Protein AF-A0A6B0SF46-F1 (afdb_monomer)

Mean predicted aligned error: 14.86 Å

Foldseek 3Di:
DDDDDDPPPDPPPPDPDDDDDDDDPVDPPPDDDPDQDVVNPDPDPCDPVNLLVVLQVLLVVLLCCLVPDDDLVVLVCSLVVQLVSLCVVQNPLSVVSVVCVVCVVVVNSNVSSPSSSNVSVVVVVVVVVD

Solvent-accessible surface area (backbone atoms only — not comparable to full-atom values): 8221 Å² total; per-residue (Å²): 135,81,90,85,84,83,85,79,81,78,80,84,73,87,76,82,77,74,76,85,83,76,77,62,91,88,55,60,97,81,67,72,84,85,65,79,54,96,83,62,72,70,95,64,87,84,41,74,67,55,53,53,50,50,40,46,50,46,34,52,52,46,25,50,46,44,76,74,49,97,43,73,68,58,53,51,51,51,40,54,52,51,35,51,51,29,35,74,74,50,45,77,68,17,58,68,48,53,55,45,47,51,28,47,75,70,71,42,41,71,66,44,49,60,48,58,60,46,51,52,50,52,54,52,55,52,61,77,74,108

Secondary structure (DSSP, 8-state):
---------------------PPPTTS-TT----PPPTT---SS---HHHHHHHHHHHHHHHHHHHHH---HHHHHHHHHHHHHHHHHHHGGGGGGGHHHHHHHHTT-GGGGGS-HHHHHHHHHHHHHH-

Organism: NCBI:txid2692200

Sequence (130 aa):
MADDGADDEADDSFSLSLPPIRLPPLFPADFRILWPSPGEKLRGRVTRRGVAAALVAFDLVDAVLAVSADSTVLAAVRVVGGALLAATTFGTAGVGYVWEAAAVIAGVGELTVVPTLTLLLLAGLVRDVL

pLDDT: mean 77.36, std 14.38, range [38.47, 94.75]

Structure (mmCIF, N/CA/C/O backbone):
data_AF-A0A6B0SF46-F1
#
_entry.id   AF-A0A6B0SF46-F1
#
loop_
_atom_site.group_PDB
_atom_site.id
_atom_site.type_symbol
_atom_site.label_atom_id
_atom_site.label_alt_id
_atom_site.label_comp_id
_atom_site.label_asym_id
_atom_site.label_entity_id
_atom_site.label_seq_id
_atom_site.pdbx_PDB_ins_code
_atom_site.Cartn_x
_atom_site.Cartn_y
_atom_site.Cartn_z
_atom_site.occupancy
_atom_site.B_iso_or_equiv
_atom_site.auth_seq_id
_atom_site.auth_comp_id
_atom_site.auth_asym_id
_atom_site.auth_atom_id
_atom_site.pdbx_PDB_model_num
ATOM 1 N N . MET A 1 1 ? -16.303 15.126 70.483 1.00 38.47 1 MET A N 1
ATOM 2 C CA . MET A 1 1 ? -15.325 14.040 70.683 1.00 38.47 1 MET A CA 1
ATOM 3 C C . MET A 1 1 ? -15.503 13.111 69.497 1.00 38.47 1 MET A C 1
ATOM 5 O O . MET A 1 1 ? -16.605 12.601 69.361 1.00 38.47 1 MET A O 1
ATOM 9 N N . ALA A 1 2 ? -14.451 13.016 68.675 1.00 43.88 2 ALA A N 1
ATOM 10 C CA . ALA A 1 2 ? -14.277 12.282 67.409 1.00 43.88 2 ALA A CA 1
ATOM 11 C C . ALA A 1 2 ? -15.108 12.779 66.187 1.00 43.88 2 ALA A C 1
ATOM 13 O O . ALA A 1 2 ? -16.318 12.911 66.337 1.00 43.88 2 ALA A O 1
ATOM 14 N N . ASP A 1 3 ? -14.552 13.246 65.048 1.00 47.94 3 ASP A N 1
ATOM 15 C CA . ASP A 1 3 ? -13.469 12.705 64.164 1.00 47.94 3 ASP A CA 1
ATOM 16 C C . ASP A 1 3 ? -14.012 11.541 63.311 1.00 47.94 3 ASP A C 1
ATOM 18 O O . ASP A 1 3 ? -14.688 10.681 63.868 1.00 47.94 3 ASP A O 1
ATOM 22 N N . ASP A 1 4 ? -13.826 11.378 62.003 1.00 50.19 4 ASP A N 1
ATOM 23 C CA . ASP A 1 4 ? -13.290 12.133 60.859 1.00 50.19 4 ASP A CA 1
ATOM 24 C C . ASP A 1 4 ? -13.744 11.324 59.616 1.00 50.19 4 ASP A C 1
ATOM 26 O O . ASP A 1 4 ? -14.124 10.155 59.753 1.00 50.19 4 ASP A O 1
ATOM 30 N N . GLY A 1 5 ? -13.675 11.881 58.406 1.00 43.66 5 GLY A N 1
ATOM 31 C CA . GLY A 1 5 ? -13.805 11.064 57.190 1.00 43.66 5 GLY A CA 1
ATOM 32 C C . GLY A 1 5 ? -14.265 11.826 55.958 1.00 43.66 5 GLY A C 1
ATOM 33 O O . GLY A 1 5 ? -15.342 11.556 55.435 1.00 43.66 5 GLY A O 1
ATOM 34 N N . ALA A 1 6 ? -13.472 12.809 55.537 1.00 47.97 6 ALA A N 1
ATOM 35 C CA . ALA A 1 6 ? -13.592 13.439 54.232 1.00 47.97 6 ALA A CA 1
ATOM 36 C C . ALA A 1 6 ? -13.042 12.490 53.153 1.00 47.97 6 ALA A C 1
ATOM 38 O O . ALA A 1 6 ? -11.862 12.140 53.181 1.00 47.97 6 ALA A O 1
ATOM 39 N N . ASP A 1 7 ? -13.894 12.094 52.210 1.00 48.38 7 ASP A N 1
ATOM 40 C CA . ASP A 1 7 ? -13.490 11.420 50.976 1.00 48.38 7 ASP A CA 1
ATOM 41 C C . ASP A 1 7 ? -13.007 12.484 49.973 1.00 48.38 7 ASP A C 1
ATOM 43 O O . ASP A 1 7 ? -13.771 12.985 49.148 1.00 48.38 7 ASP A O 1
ATOM 47 N N . ASP A 1 8 ? -11.734 12.866 50.085 1.00 46.16 8 ASP A N 1
ATOM 48 C CA . ASP A 1 8 ? -11.012 13.626 49.059 1.00 46.16 8 ASP A CA 1
ATOM 49 C C . ASP A 1 8 ? -10.543 12.653 47.958 1.00 46.16 8 ASP A C 1
ATOM 51 O O . ASP A 1 8 ? -9.412 12.157 47.965 1.00 46.16 8 ASP A O 1
ATOM 55 N N . GLU A 1 9 ? -11.415 12.360 46.989 1.00 53.53 9 GLU A N 1
ATOM 56 C CA . GLU A 1 9 ? -10.998 11.784 45.706 1.00 53.53 9 GLU A CA 1
ATOM 57 C C . GLU A 1 9 ? -10.330 12.887 44.872 1.00 53.53 9 GLU A C 1
ATOM 59 O O . GLU A 1 9 ? -10.972 13.717 44.228 1.00 53.53 9 GLU A O 1
ATOM 64 N N . ALA A 1 10 ? -9.000 12.925 44.940 1.00 48.84 10 ALA A N 1
ATOM 65 C CA . ALA A 1 10 ? -8.166 13.806 44.140 1.00 48.84 10 ALA A CA 1
ATOM 66 C C . ALA A 1 10 ? -8.253 13.427 42.648 1.00 48.84 10 ALA A C 1
ATOM 68 O O . ALA A 1 10 ? -7.573 12.514 42.177 1.00 48.84 10 ALA A O 1
ATOM 69 N N . ASP A 1 11 ? -9.076 14.164 41.902 1.00 51.59 11 ASP A N 1
ATOM 70 C CA . ASP A 1 11 ? -9.034 14.233 40.441 1.00 51.59 11 ASP A CA 1
ATOM 71 C C . ASP A 1 11 ? -7.696 14.852 39.996 1.00 51.59 11 ASP A C 1
ATOM 73 O O . ASP A 1 11 ? -7.542 16.071 39.860 1.00 51.59 11 ASP A O 1
ATOM 77 N N . ASP A 1 12 ? -6.709 13.990 39.751 1.00 47.94 12 ASP A N 1
ATOM 78 C CA . ASP A 1 12 ? -5.394 14.329 39.198 1.00 47.94 12 ASP A CA 1
ATOM 79 C C . ASP A 1 12 ? -5.521 14.705 37.703 1.00 47.94 12 ASP A C 1
ATOM 81 O O . ASP A 1 12 ? -5.129 13.991 36.775 1.00 47.94 12 ASP A O 1
ATOM 85 N N . SER A 1 13 ? -6.139 15.858 37.443 1.00 57.75 13 SER A N 1
ATOM 86 C CA . SER A 1 13 ? -6.222 16.454 36.111 1.00 57.75 13 SER A CA 1
ATOM 87 C C . SER A 1 13 ? -4.909 17.175 35.785 1.00 57.75 13 SER A C 1
ATOM 89 O O . SER A 1 13 ? -4.686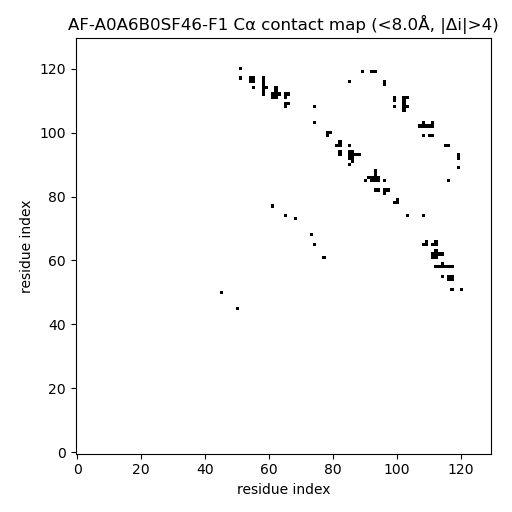 18.340 36.113 1.00 57.75 13 SER A O 1
ATOM 91 N N . PHE A 1 14 ? -3.998 16.473 35.109 1.00 50.88 14 PHE A N 1
ATOM 92 C CA . PHE A 1 14 ? -2.758 17.056 34.592 1.00 50.88 14 PHE A CA 1
ATOM 93 C C . PHE A 1 14 ? -3.054 18.075 33.475 1.00 50.88 14 PHE A C 1
ATOM 95 O O . PHE A 1 14 ? -3.059 17.765 32.284 1.00 50.88 14 PHE A O 1
ATOM 102 N N . SER A 1 15 ? -3.296 19.325 33.865 1.00 63.91 15 SER A N 1
ATOM 103 C CA . SER A 1 15 ? -3.424 20.473 32.966 1.00 63.91 15 SER A CA 1
ATOM 104 C C . SER A 1 15 ? -2.036 20.936 32.497 1.00 63.91 15 SER A C 1
ATOM 106 O O . SER A 1 15 ? -1.381 21.758 33.143 1.00 63.91 15 SER A O 1
ATOM 108 N N . LEU A 1 16 ? -1.586 20.450 31.338 1.00 59.19 16 LEU A N 1
ATOM 109 C CA . LEU A 1 16 ? -0.442 21.026 30.622 1.00 59.19 16 LEU A CA 1
ATOM 110 C C . LEU A 1 16 ? -0.858 22.356 29.975 1.00 59.19 16 LEU A C 1
ATOM 112 O O . LEU A 1 16 ? -1.332 22.396 28.841 1.00 59.19 16 LEU A O 1
ATOM 116 N N . SER A 1 17 ? -0.685 23.458 30.704 1.00 53.97 17 SER A N 1
ATOM 117 C CA . SER A 1 17 ? -0.844 24.800 30.141 1.00 53.97 17 SER A CA 1
ATOM 118 C C . SER A 1 17 ? 0.376 25.127 29.281 1.00 53.97 17 SER A C 1
ATOM 120 O O . SER A 1 17 ? 1.480 25.324 29.791 1.00 53.97 17 SER A O 1
ATOM 122 N N . LEU A 1 18 ? 0.200 25.136 27.959 1.00 65.75 18 LEU A N 1
ATOM 123 C CA . LEU A 1 18 ? 1.244 25.593 27.048 1.00 65.75 18 LEU A CA 1
ATOM 124 C C . LEU A 1 18 ? 1.421 27.112 27.199 1.00 65.75 18 LEU A C 1
ATOM 126 O O . LEU A 1 18 ? 0.425 27.840 27.255 1.00 65.75 18 LEU A O 1
ATOM 130 N N . PRO A 1 19 ? 2.667 27.617 27.233 1.00 58.5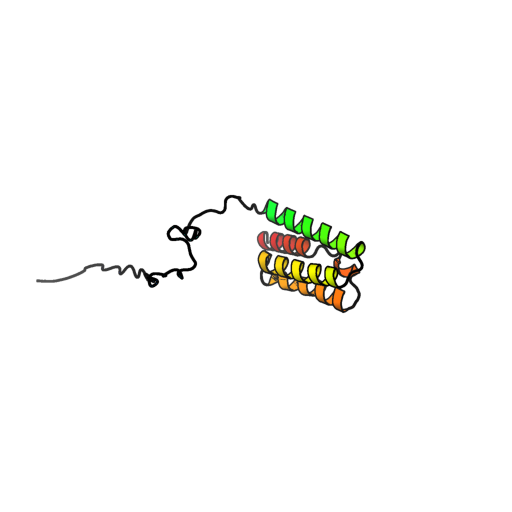9 19 PRO A N 1
ATOM 131 C CA . PRO A 1 19 ? 2.909 29.050 27.238 1.00 58.59 19 PRO A CA 1
ATOM 132 C C . PRO A 1 19 ? 2.271 29.691 25.995 1.00 58.59 19 PRO A C 1
ATOM 134 O O . PRO A 1 19 ? 2.232 29.068 24.930 1.00 58.59 19 PRO A O 1
ATOM 137 N N . PRO A 1 20 ? 1.773 30.933 26.104 1.00 64.00 20 PRO A N 1
ATOM 138 C CA . PRO A 1 20 ? 1.081 31.597 25.009 1.00 64.00 20 PRO A CA 1
ATOM 139 C C . PRO A 1 20 ? 1.984 31.675 23.771 1.00 64.00 20 PRO A C 1
ATOM 141 O O . PRO A 1 20 ? 3.026 32.335 23.782 1.00 64.00 20 PRO A O 1
ATOM 144 N N . ILE A 1 21 ? 1.576 30.992 22.699 1.00 68.06 21 ILE A N 1
ATOM 145 C CA . ILE A 1 21 ? 2.290 30.973 21.421 1.00 68.06 21 ILE A CA 1
ATOM 146 C C . ILE A 1 21 ? 2.157 32.362 20.796 1.00 68.06 21 ILE A C 1
ATOM 148 O O . ILE A 1 21 ? 1.080 32.761 20.356 1.00 68.06 21 ILE A O 1
ATOM 152 N N . ARG A 1 22 ? 3.257 33.120 20.758 1.00 67.69 22 ARG A N 1
ATOM 153 C CA . ARG A 1 22 ? 3.324 34.373 20.001 1.00 67.69 22 ARG A CA 1
ATOM 154 C C . ARG A 1 22 ? 3.706 34.053 18.565 1.00 67.69 22 ARG A C 1
ATOM 156 O O . ARG A 1 22 ? 4.775 33.498 18.317 1.00 67.69 22 ARG A O 1
ATOM 163 N N . LEU A 1 23 ? 2.832 34.402 17.628 1.00 72.44 23 LEU A N 1
ATOM 164 C CA . LEU A 1 23 ? 3.127 34.270 16.208 1.00 72.44 23 LEU A CA 1
ATOM 165 C C . LEU A 1 23 ? 4.214 35.281 15.800 1.00 72.44 23 LEU A C 1
ATOM 167 O O . LEU A 1 23 ? 4.182 36.427 16.256 1.00 72.44 23 LEU A O 1
ATOM 171 N N . PRO A 1 24 ? 5.175 34.885 14.946 1.00 76.94 24 PRO A N 1
ATOM 172 C CA . PRO A 1 24 ? 6.122 35.809 14.336 1.00 76.94 24 PRO A CA 1
ATOM 173 C C . PRO A 1 24 ? 5.408 36.950 13.586 1.00 76.94 24 PRO A C 1
ATOM 175 O O . PRO A 1 24 ? 4.318 36.741 13.054 1.00 76.94 24 PRO A O 1
ATOM 178 N N . PRO A 1 25 ? 6.033 38.131 13.437 1.00 74.75 25 PRO A N 1
ATOM 179 C CA . PRO A 1 25 ? 5.424 39.302 12.788 1.00 74.75 25 PRO A CA 1
ATOM 180 C C . PRO A 1 25 ? 5.115 39.126 11.288 1.00 74.75 25 PRO A C 1
ATOM 182 O O . PRO A 1 25 ? 4.565 40.028 10.667 1.00 74.75 25 PRO A O 1
ATOM 185 N N . LEU A 1 26 ? 5.462 37.978 10.698 1.00 79.31 26 LEU A N 1
ATOM 186 C CA . LEU A 1 26 ? 5.117 37.624 9.320 1.00 79.31 26 LEU A CA 1
ATOM 187 C C . LEU A 1 26 ? 3.640 37.212 9.161 1.00 79.31 26 LEU A C 1
ATOM 189 O O . LEU A 1 26 ? 3.139 37.144 8.040 1.00 79.31 26 LEU A O 1
ATOM 193 N N . PHE A 1 27 ? 2.953 36.895 10.261 1.00 74.69 27 PHE A N 1
ATOM 194 C CA . PHE A 1 27 ? 1.558 36.470 10.229 1.00 74.69 27 PHE A CA 1
ATOM 195 C C . PHE A 1 27 ? 0.620 37.685 10.302 1.00 74.69 27 PHE A C 1
ATOM 197 O O . PHE A 1 27 ? 0.839 38.568 11.134 1.00 74.69 27 PHE A O 1
ATOM 204 N N . PRO A 1 28 ? -0.431 37.747 9.460 1.00 78.56 28 PRO A N 1
ATOM 205 C CA . PRO A 1 28 ? -1.468 38.768 9.571 1.00 78.56 28 PRO A CA 1
ATOM 206 C C . PRO A 1 28 ? -2.043 38.828 10.988 1.00 78.56 28 PRO A C 1
ATOM 208 O O . PRO A 1 28 ? -2.158 37.796 11.649 1.00 78.56 28 PRO A O 1
ATOM 211 N N . ALA A 1 29 ? -2.470 40.015 11.428 1.00 72.94 29 ALA A N 1
ATOM 212 C CA . ALA A 1 29 ? -3.084 40.200 12.748 1.00 72.94 29 ALA A CA 1
ATOM 213 C C . ALA A 1 29 ? -4.300 3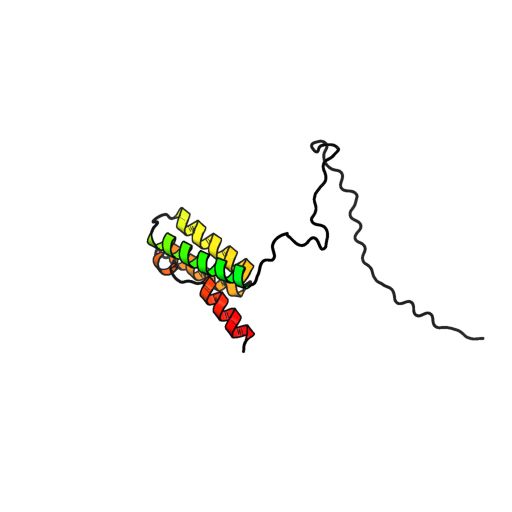9.276 12.981 1.00 72.94 29 ALA A C 1
ATOM 215 O O . ALA A 1 29 ? -4.572 38.890 14.115 1.00 72.94 29 ALA A O 1
ATOM 216 N N . ASP A 1 30 ? -4.969 38.861 11.900 1.00 72.44 30 ASP A N 1
ATOM 217 C CA . ASP A 1 30 ? -6.147 37.988 11.917 1.00 72.44 30 ASP A CA 1
ATOM 218 C C . ASP A 1 30 ? -5.828 36.507 11.653 1.00 72.44 30 ASP A C 1
ATOM 220 O O . ASP A 1 30 ? -6.733 35.707 11.395 1.00 72.44 30 ASP A O 1
ATOM 224 N N . PHE A 1 31 ? -4.552 36.109 11.672 1.00 71.56 31 PHE A N 1
ATOM 225 C CA . PHE A 1 31 ? -4.176 34.723 11.421 1.00 71.56 31 PHE A CA 1
ATOM 226 C C . PHE A 1 31 ? -4.701 33.808 12.534 1.00 71.56 31 PHE A C 1
ATOM 228 O O . PHE A 1 31 ? -4.196 33.791 13.657 1.00 71.56 31 PHE A O 1
ATOM 235 N N . ARG A 1 32 ? -5.719 33.010 12.204 1.00 63.50 32 ARG A N 1
ATOM 236 C CA . ARG A 1 32 ? -6.235 31.951 13.070 1.00 63.50 32 ARG A CA 1
ATOM 237 C C . ARG A 1 32 ? -5.598 30.631 12.669 1.00 63.50 32 ARG A C 1
ATOM 239 O O . ARG A 1 32 ? -5.819 30.147 11.561 1.00 63.50 32 ARG A O 1
ATOM 246 N N . ILE A 1 33 ? -4.852 30.023 13.589 1.00 68.56 33 ILE A N 1
ATOM 247 C CA . ILE A 1 33 ? -4.492 28.611 13.470 1.00 68.56 33 ILE A CA 1
ATOM 248 C C . ILE A 1 33 ? -5.803 27.827 13.579 1.00 68.56 33 ILE A C 1
ATOM 250 O O . ILE A 1 33 ? -6.379 27.721 14.660 1.00 68.56 33 ILE A O 1
ATOM 254 N N . LEU A 1 34 ? -6.296 27.309 12.453 1.00 70.19 34 LEU A N 1
ATOM 255 C CA . LEU A 1 34 ? -7.368 26.316 12.438 1.00 70.19 34 LEU A CA 1
ATOM 256 C C . LEU A 1 34 ? -6.773 24.989 12.909 1.00 70.19 34 LEU A C 1
ATOM 258 O O . LEU A 1 34 ? -6.411 24.130 12.109 1.00 70.19 34 LEU A O 1
ATOM 262 N N . TRP A 1 35 ? -6.594 24.859 14.220 1.00 64.19 35 TRP A N 1
ATOM 263 C CA . TRP A 1 35 ? -6.289 23.569 14.815 1.00 64.19 35 TRP A CA 1
ATOM 264 C C . TRP A 1 35 ? -7.583 22.755 14.829 1.00 64.19 35 TRP A C 1
ATOM 266 O O . TRP A 1 35 ? -8.594 23.294 15.291 1.00 64.19 35 TRP A O 1
ATOM 276 N N . PRO A 1 36 ? -7.595 21.502 14.336 1.00 62.25 36 PRO A N 1
ATOM 277 C CA . PRO A 1 36 ? -8.758 20.651 14.514 1.00 62.25 36 PRO A CA 1
ATOM 278 C C . PRO A 1 36 ? -9.042 20.570 16.011 1.00 62.25 36 PRO A C 1
ATOM 280 O O . PRO A 1 36 ? -8.174 20.204 16.810 1.00 62.25 36 PRO A O 1
ATOM 283 N N . SER A 1 37 ? -10.243 20.985 16.398 1.00 66.81 37 SER A N 1
ATOM 284 C CA . SER A 1 37 ? -10.649 20.917 17.795 1.00 66.81 37 SER A CA 1
ATOM 285 C C . SER A 1 37 ? -10.658 19.449 18.246 1.00 66.81 37 SER A C 1
ATOM 287 O O . SER A 1 37 ? -10.996 18.566 17.451 1.00 66.81 37 SER A O 1
ATOM 289 N N . PRO A 1 38 ? -10.266 19.128 19.492 1.00 52.38 38 PRO A N 1
ATOM 290 C CA . PRO A 1 38 ? -10.442 17.781 20.021 1.00 52.38 38 PRO A CA 1
ATOM 291 C C . PRO A 1 38 ? -11.917 17.368 19.875 1.00 52.38 38 PRO A C 1
ATOM 293 O O . PRO A 1 38 ? -12.795 17.951 20.504 1.00 52.38 38 PRO A O 1
ATOM 296 N N . GLY A 1 39 ? -12.200 16.408 18.988 1.00 59.75 39 GLY A N 1
ATOM 297 C CA . GLY A 1 39 ? -13.566 15.985 18.645 1.00 59.75 39 GLY A CA 1
ATOM 298 C C . GLY A 1 39 ? -14.091 16.459 17.283 1.00 59.75 39 GLY A C 1
ATOM 299 O O . GLY A 1 39 ? -15.170 16.023 16.870 1.00 59.75 39 GLY A O 1
ATOM 300 N N . GLU A 1 40 ? -13.340 17.277 16.544 1.00 63.69 40 GLU A N 1
ATOM 301 C CA . GLU A 1 40 ? -13.670 17.649 15.170 1.00 63.69 40 GLU A CA 1
ATOM 302 C C . GLU A 1 40 ? -13.527 16.434 14.254 1.00 63.69 40 GLU A C 1
ATOM 304 O O . GLU A 1 40 ? -12.436 15.992 13.890 1.00 63.69 40 GLU A O 1
ATOM 309 N N . LYS A 1 41 ? -14.667 15.835 13.907 1.00 57.25 41 LYS A N 1
ATOM 310 C CA . LYS A 1 41 ? -14.705 14.703 12.985 1.00 57.25 41 LYS A CA 1
ATOM 311 C C . LYS A 1 41 ? -14.419 15.234 11.586 1.00 57.25 41 LYS A C 1
ATOM 313 O O . LYS A 1 41 ? -15.231 15.982 11.041 1.00 57.25 41 LYS A O 1
ATOM 318 N N . LEU A 1 42 ? -13.291 14.817 11.008 1.00 61.06 42 LEU A N 1
ATOM 319 C CA . LEU A 1 42 ? -12.994 14.980 9.583 1.00 61.06 42 LEU A CA 1
ATOM 320 C C . LEU A 1 42 ? -14.268 14.694 8.773 1.00 61.06 42 LEU A C 1
ATOM 322 O O . LEU A 1 42 ? -14.902 13.645 8.936 1.00 61.06 42 LEU A O 1
ATOM 326 N N . ARG A 1 43 ? -14.692 15.657 7.945 1.00 59.59 43 ARG A N 1
ATOM 327 C CA . ARG A 1 43 ? -15.888 15.522 7.105 1.00 59.59 43 ARG A CA 1
ATOM 328 C C . ARG A 1 43 ? -15.622 14.473 6.028 1.00 59.59 43 ARG A C 1
ATOM 330 O O . ARG A 1 43 ? -15.118 14.770 4.955 1.00 59.59 43 ARG A O 1
ATOM 337 N N . GLY A 1 44 ? -15.956 13.235 6.359 1.00 61.28 44 GLY A N 1
ATOM 338 C CA . GLY A 1 44 ? -15.799 12.065 5.511 1.00 61.28 44 GLY A CA 1
ATOM 339 C C . GLY A 1 44 ? -15.765 10.833 6.396 1.00 61.28 44 GLY A C 1
ATOM 340 O O . GLY A 1 44 ? -14.760 10.552 7.042 1.00 61.28 44 GLY A O 1
ATOM 341 N N . ARG A 1 45 ? -16.876 10.093 6.472 1.00 71.62 45 ARG A N 1
ATOM 342 C CA . ARG A 1 45 ? -16.876 8.808 7.175 1.00 71.62 45 ARG A CA 1
ATOM 343 C C . ARG A 1 45 ? -16.066 7.828 6.326 1.00 71.62 45 ARG A C 1
ATOM 345 O O . ARG A 1 45 ? -16.612 7.209 5.418 1.00 71.62 45 ARG A O 1
ATOM 352 N N . VAL A 1 46 ? -14.775 7.695 6.619 1.00 80.44 46 VAL A N 1
ATOM 353 C CA . VAL A 1 46 ? -13.957 6.604 6.085 1.00 80.44 46 VAL A CA 1
ATOM 354 C C . VAL A 1 46 ? -14.584 5.303 6.579 1.00 80.44 46 VAL A C 1
ATOM 356 O O . VAL A 1 46 ? -14.653 5.038 7.778 1.00 80.44 46 VAL A O 1
ATOM 359 N N . THR A 1 47 ? -15.144 4.525 5.656 1.00 89.38 47 THR A N 1
ATOM 360 C CA . THR A 1 47 ? -15.745 3.229 5.980 1.00 89.38 47 THR A CA 1
ATOM 361 C C . THR A 1 47 ? -14.712 2.130 5.780 1.00 89.38 47 THR A C 1
ATOM 363 O O . THR A 1 47 ? -13.884 2.224 4.876 1.00 89.38 47 THR A O 1
ATOM 366 N N . ARG A 1 48 ? -14.794 1.044 6.562 1.00 87.06 48 ARG A N 1
ATOM 367 C CA . ARG A 1 48 ? -13.942 -0.143 6.348 1.00 87.06 48 ARG A CA 1
ATOM 368 C C . ARG A 1 48 ? -14.030 -0.660 4.907 1.00 87.06 48 ARG A C 1
ATOM 370 O O . ARG A 1 48 ? -13.019 -1.033 4.331 1.00 87.06 48 ARG A O 1
ATOM 377 N N . ARG A 1 49 ? -15.226 -0.613 4.303 1.00 90.25 49 ARG A N 1
ATOM 378 C CA . ARG A 1 49 ? -15.441 -0.971 2.890 1.00 90.25 49 ARG A CA 1
ATOM 379 C C . ARG A 1 49 ? -14.710 -0.034 1.930 1.00 90.25 49 ARG A C 1
ATOM 381 O O . ARG A 1 49 ? -14.148 -0.509 0.956 1.00 90.25 49 ARG A O 1
ATOM 388 N N . GLY A 1 50 ? -14.707 1.269 2.209 1.00 92.06 50 GLY A N 1
ATOM 389 C CA . GLY A 1 50 ? -13.967 2.253 1.418 1.00 92.06 50 GLY A CA 1
ATOM 390 C C . GLY A 1 50 ? -12.457 2.028 1.479 1.00 92.06 50 GLY A C 1
ATOM 391 O O . GLY A 1 50 ? -11.807 2.060 0.443 1.00 92.06 50 GLY A O 1
ATOM 392 N N . VAL A 1 51 ? -11.918 1.722 2.664 1.00 90.69 51 VAL A N 1
ATOM 393 C CA . VAL A 1 51 ? -10.497 1.362 2.826 1.00 90.69 51 VAL A CA 1
ATOM 394 C C . VAL A 1 51 ? -10.179 0.081 2.059 1.00 90.69 51 VAL A C 1
ATOM 396 O O . VAL A 1 51 ? -9.260 0.076 1.253 1.00 90.69 51 VAL A O 1
ATOM 399 N N . ALA A 1 52 ? -10.979 -0.974 2.232 1.00 92.06 52 ALA A N 1
ATOM 400 C CA . ALA A 1 52 ? -10.801 -2.228 1.502 1.00 92.06 52 ALA A CA 1
ATOM 401 C C . ALA A 1 52 ? -10.826 -2.024 -0.023 1.00 92.06 52 ALA A C 1
ATOM 403 O O . ALA A 1 52 ? -9.941 -2.505 -0.722 1.00 92.06 52 ALA A O 1
ATOM 404 N N . ALA A 1 53 ? -11.801 -1.267 -0.536 1.00 93.44 53 ALA A N 1
ATOM 405 C CA . ALA A 1 53 ? -11.891 -0.954 -1.958 1.00 93.44 53 ALA A CA 1
ATOM 406 C C . ALA A 1 53 ? -10.672 -0.162 -2.456 1.00 93.44 53 ALA A C 1
ATOM 408 O O . ALA A 1 53 ? -10.179 -0.437 -3.545 1.00 93.44 53 ALA A O 1
ATOM 409 N N . ALA A 1 54 ? -10.167 0.787 -1.661 1.00 92.75 54 ALA A N 1
ATOM 410 C CA . ALA A 1 54 ? -8.975 1.555 -2.002 1.00 92.75 54 ALA A CA 1
ATOM 411 C C . ALA A 1 54 ? -7.713 0.681 -2.057 1.00 92.75 54 ALA A C 1
ATOM 413 O O . ALA A 1 54 ? -6.922 0.843 -2.979 1.00 92.75 54 ALA A O 1
ATOM 414 N N . LEU A 1 55 ? -7.544 -0.263 -1.125 1.00 93.94 55 LEU A N 1
ATOM 415 C CA . LEU A 1 55 ? -6.412 -1.200 -1.131 1.00 93.94 55 LEU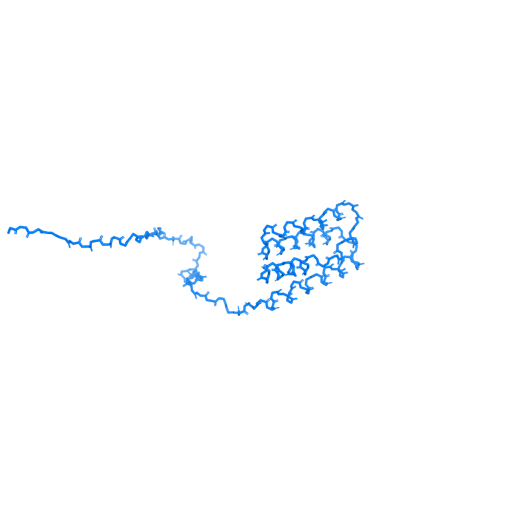 A CA 1
ATOM 416 C C . LEU A 1 55 ? -6.442 -2.117 -2.358 1.00 93.94 55 LEU A C 1
ATOM 418 O O . LEU A 1 55 ? -5.429 -2.274 -3.029 1.00 93.94 55 LEU A O 1
ATOM 422 N N . VAL A 1 56 ? -7.615 -2.661 -2.695 1.00 94.56 56 VAL A N 1
ATOM 423 C CA . VAL A 1 56 ? -7.789 -3.495 -3.896 1.00 94.56 56 VAL A CA 1
ATOM 424 C C . VAL A 1 56 ? -7.527 -2.686 -5.167 1.00 94.56 56 VAL A C 1
ATOM 426 O O . VAL A 1 56 ? -6.855 -3.156 -6.082 1.00 94.56 56 VAL A O 1
ATOM 429 N N . ALA A 1 57 ? -8.043 -1.457 -5.237 1.00 94.75 57 ALA A N 1
ATOM 430 C CA . ALA A 1 57 ? -7.793 -0.571 -6.368 1.00 94.75 57 ALA A CA 1
ATOM 431 C C . ALA A 1 57 ? -6.306 -0.207 -6.489 1.00 94.75 57 ALA A C 1
ATOM 433 O O . ALA A 1 57 ? -5.792 -0.144 -7.603 1.00 94.75 57 ALA A O 1
ATOM 434 N N . PHE A 1 58 ? -5.620 0.004 -5.363 1.00 93.62 58 PHE A N 1
ATOM 435 C CA . PHE A 1 58 ? -4.184 0.250 -5.341 1.00 93.62 58 PHE A CA 1
ATOM 436 C C . PHE A 1 58 ? -3.415 -0.936 -5.923 1.00 93.62 58 PHE A C 1
ATOM 438 O O . PHE A 1 58 ? -2.664 -0.724 -6.866 1.00 93.62 58 PHE A O 1
ATOM 445 N N . ASP A 1 59 ? -3.654 -2.163 -5.443 1.00 93.12 59 ASP A N 1
ATOM 446 C CA . ASP A 1 59 ? -2.985 -3.368 -5.962 1.00 93.12 59 ASP A CA 1
ATOM 447 C C . ASP A 1 59 ? -3.206 -3.532 -7.477 1.00 93.12 59 ASP A C 1
ATOM 449 O O . ASP A 1 59 ? -2.282 -3.861 -8.214 1.00 93.12 59 ASP A O 1
ATOM 453 N N . LEU A 1 60 ? -4.421 -3.259 -7.970 1.00 94.00 60 LEU A N 1
ATOM 454 C CA . LEU A 1 60 ? -4.729 -3.321 -9.403 1.00 94.00 60 LEU A CA 1
ATOM 455 C C . LEU A 1 60 ? -3.932 -2.297 -10.215 1.00 94.00 60 LEU A C 1
ATOM 457 O O . LEU A 1 60 ? -3.366 -2.636 -11.254 1.00 94.00 60 LEU A O 1
ATOM 461 N N . VAL A 1 61 ? -3.903 -1.040 -9.765 1.00 93.38 61 VAL A N 1
ATOM 462 C CA . VAL A 1 61 ? -3.132 0.018 -10.431 1.00 93.38 61 VAL A CA 1
ATOM 463 C C . VAL A 1 61 ? -1.645 -0.311 -10.381 1.00 93.38 61 VAL A C 1
ATOM 465 O O . VAL A 1 61 ? -0.961 -0.175 -11.392 1.00 93.38 61 VAL A O 1
ATOM 468 N N . ASP A 1 62 ? -1.156 -0.779 -9.237 1.00 90.38 62 ASP A N 1
ATOM 469 C CA . ASP A 1 62 ? 0.242 -1.127 -9.039 1.00 90.38 62 ASP A CA 1
ATOM 470 C C . ASP A 1 62 ? 0.677 -2.269 -9.967 1.00 90.38 62 ASP A C 1
ATOM 472 O O . ASP A 1 62 ? 1.679 -2.136 -10.666 1.00 90.38 62 ASP A O 1
ATOM 476 N N . ALA A 1 63 ? -0.136 -3.323 -10.085 1.00 90.06 63 ALA A N 1
ATOM 477 C CA . ALA A 1 63 ? 0.084 -4.431 -11.011 1.00 90.06 63 ALA A CA 1
ATOM 478 C C . ALA A 1 63 ? 0.091 -3.983 -12.482 1.00 90.06 63 ALA A C 1
ATOM 480 O O . ALA A 1 63 ? 0.952 -4.399 -13.259 1.00 90.06 63 ALA A O 1
ATOM 481 N N . VAL A 1 64 ? -0.839 -3.106 -12.880 1.00 91.31 64 VAL A N 1
ATOM 482 C CA . VAL A 1 64 ? -0.847 -2.539 -14.237 1.00 91.31 64 VAL A CA 1
ATOM 483 C C . VAL A 1 64 ? 0.432 -1.749 -14.483 1.00 91.31 64 VAL A C 1
ATOM 485 O O . VAL A 1 64 ? 1.062 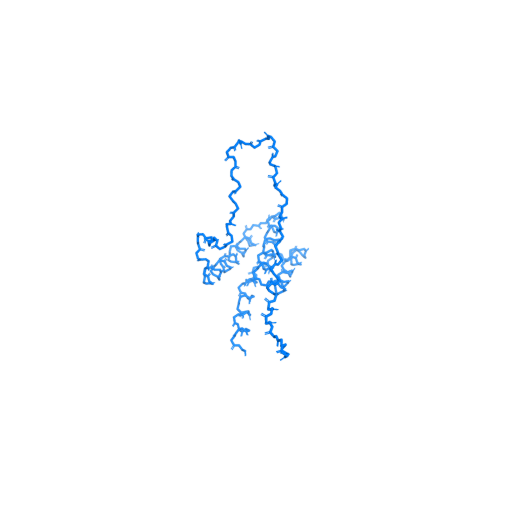-1.928 -15.523 1.00 91.31 64 VAL A O 1
ATOM 488 N N . LEU A 1 65 ? 0.856 -0.905 -13.540 1.00 89.75 65 LEU A N 1
ATOM 489 C CA . LEU A 1 65 ? 2.095 -0.136 -13.667 1.00 89.75 65 LEU A CA 1
ATOM 490 C C . LEU A 1 65 ? 3.333 -1.042 -13.702 1.00 89.75 65 LEU A C 1
ATOM 492 O O . LEU A 1 65 ? 4.251 -0.754 -14.462 1.00 89.75 65 LEU A O 1
ATOM 496 N N . ALA A 1 66 ? 3.340 -2.148 -12.953 1.00 87.50 66 ALA A N 1
ATOM 497 C CA . ALA A 1 66 ? 4.422 -3.132 -12.957 1.00 87.50 66 ALA A CA 1
ATOM 498 C C . ALA A 1 66 ? 4.694 -3.726 -14.338 1.00 87.50 66 ALA A C 1
ATOM 500 O O . ALA A 1 66 ? 5.847 -3.911 -14.709 1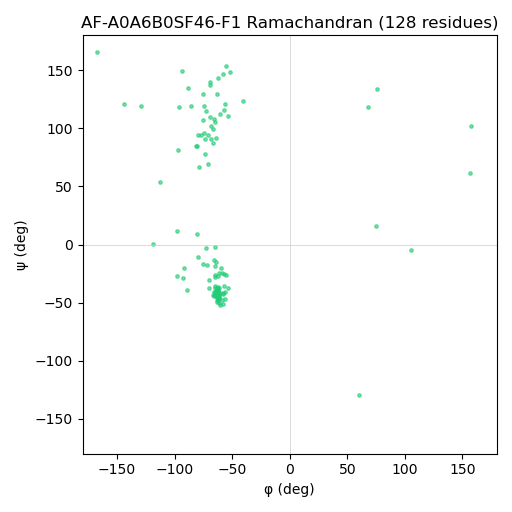.00 87.50 66 ALA A O 1
ATOM 501 N N . VAL A 1 67 ? 3.629 -4.032 -15.081 1.00 88.75 67 VAL A N 1
ATOM 502 C CA . VAL A 1 67 ? 3.724 -4.721 -16.375 1.00 88.75 67 VAL A CA 1
ATOM 503 C C . VAL A 1 67 ? 3.799 -3.733 -17.540 1.00 88.75 67 VAL A C 1
ATOM 505 O O . VAL A 1 67 ? 4.356 -4.044 -18.588 1.00 88.75 67 VAL A O 1
ATOM 508 N N . SER A 1 68 ? 3.217 -2.541 -17.385 1.00 88.12 68 SER A N 1
ATOM 509 C CA . SER A 1 68 ? 3.077 -1.570 -18.478 1.00 88.12 68 SER A CA 1
ATOM 510 C C . SER A 1 68 ? 4.218 -0.560 -18.583 1.00 88.12 68 SER A C 1
ATOM 512 O O . SER A 1 68 ? 4.380 0.047 -19.643 1.00 88.12 68 SER A O 1
ATOM 514 N N . ALA A 1 69 ? 4.989 -0.346 -17.515 1.00 85.00 69 ALA A N 1
ATOM 515 C CA . ALA A 1 69 ? 5.955 0.741 -17.448 1.00 85.00 69 ALA A CA 1
ATOM 516 C C . ALA A 1 69 ? 7.344 0.262 -17.017 1.00 85.00 69 ALA A C 1
ATOM 518 O O . ALA A 1 69 ? 7.549 -0.192 -15.894 1.00 85.00 69 ALA A O 1
ATOM 519 N N . ASP A 1 70 ? 8.322 0.461 -17.899 1.00 82.25 70 ASP A N 1
ATOM 520 C CA . ASP A 1 70 ? 9.726 0.142 -17.646 1.00 82.25 70 ASP A CA 1
ATOM 521 C C . ASP A 1 70 ? 10.479 1.403 -17.197 1.00 82.25 70 ASP A C 1
ATOM 523 O O . ASP A 1 70 ? 11.067 2.148 -17.984 1.00 82.25 70 ASP A O 1
ATOM 527 N N . SER A 1 71 ? 10.346 1.729 -15.910 1.00 86.88 71 SER A N 1
ATOM 528 C CA . SER A 1 71 ? 11.000 2.887 -15.301 1.00 86.88 71 SER A CA 1
ATOM 529 C C . SER A 1 71 ? 11.436 2.584 -13.876 1.00 86.88 71 SER A C 1
ATOM 531 O O . SER A 1 71 ? 10.616 2.336 -12.992 1.00 86.88 71 SER A O 1
ATOM 533 N N . THR A 1 72 ? 12.740 2.701 -13.619 1.00 85.56 72 THR A N 1
ATOM 534 C CA . THR A 1 72 ? 13.326 2.497 -12.287 1.00 85.56 72 THR A CA 1
ATOM 535 C C . THR A 1 72 ? 12.779 3.482 -11.254 1.00 85.56 72 THR A C 1
ATOM 537 O O . THR A 1 72 ? 12.540 3.110 -10.108 1.00 85.56 72 THR A O 1
ATOM 540 N N . VAL A 1 73 ? 12.543 4.737 -11.654 1.00 88.00 73 VAL A N 1
ATOM 541 C CA . VAL A 1 73 ? 11.975 5.759 -10.760 1.00 88.00 73 VAL A CA 1
ATOM 542 C C . VAL A 1 73 ? 10.549 5.382 -10.374 1.00 88.00 73 VAL A C 1
ATOM 544 O O . VAL A 1 73 ? 10.192 5.448 -9.200 1.00 88.00 73 VAL A O 1
ATOM 547 N N . LEU A 1 74 ? 9.745 4.938 -11.343 1.00 88.44 74 LEU A N 1
ATOM 548 C CA . LEU A 1 74 ? 8.381 4.500 -11.075 1.00 88.44 74 LEU A CA 1
ATOM 549 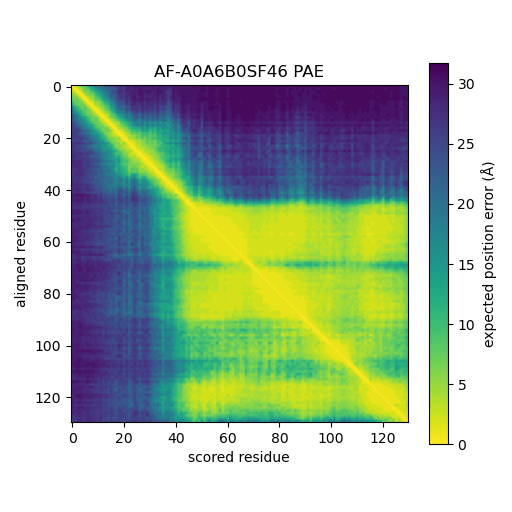C C . LEU A 1 74 ? 8.357 3.254 -10.183 1.00 88.44 74 LEU A C 1
ATOM 551 O O . LEU A 1 74 ? 7.588 3.220 -9.228 1.00 88.44 74 LEU A O 1
ATOM 555 N N . ALA A 1 75 ? 9.227 2.273 -10.433 1.00 87.38 75 ALA A N 1
ATOM 556 C CA . ALA A 1 75 ? 9.360 1.088 -9.586 1.00 87.38 75 ALA A CA 1
ATOM 557 C C . ALA A 1 75 ? 9.697 1.460 -8.131 1.00 87.38 75 ALA A C 1
ATOM 559 O O . ALA A 1 75 ? 9.084 0.938 -7.201 1.00 87.38 75 ALA A O 1
ATOM 560 N N . ALA A 1 76 ? 10.604 2.421 -7.921 1.00 86.88 76 ALA A N 1
ATOM 561 C CA . ALA A 1 76 ? 10.930 2.914 -6.585 1.00 86.88 76 ALA A CA 1
ATOM 562 C C . ALA A 1 76 ? 9.726 3.588 -5.902 1.00 86.88 76 ALA A C 1
ATOM 564 O O . ALA A 1 76 ? 9.447 3.312 -4.736 1.00 86.88 76 ALA A O 1
ATOM 565 N N . VAL A 1 77 ? 8.983 4.435 -6.623 1.00 90.06 77 VAL A N 1
ATOM 566 C CA . VAL A 1 77 ? 7.778 5.098 -6.092 1.00 90.06 77 VAL A CA 1
ATOM 567 C C . VAL A 1 77 ? 6.706 4.079 -5.709 1.00 90.06 77 VAL A C 1
ATOM 569 O O . VAL A 1 77 ? 6.133 4.192 -4.628 1.00 90.06 77 VAL A O 1
ATOM 572 N N . ARG A 1 78 ? 6.464 3.077 -6.559 1.00 90.38 78 ARG A N 1
ATOM 573 C CA . ARG A 1 78 ? 5.509 1.988 -6.310 1.00 90.38 78 ARG A CA 1
ATOM 574 C C . ARG A 1 78 ? 5.845 1.219 -5.037 1.00 90.38 78 ARG A C 1
ATOM 576 O O . ARG A 1 78 ? 5.013 1.111 -4.140 1.00 90.38 78 ARG A O 1
ATOM 583 N N . VAL A 1 79 ? 7.095 0.774 -4.915 1.00 88.38 79 VAL A N 1
ATOM 584 C CA . VAL A 1 79 ? 7.579 0.026 -3.747 1.00 88.38 79 VAL A CA 1
ATOM 585 C C . VAL A 1 79 ? 7.479 0.856 -2.468 1.00 88.38 79 VAL A C 1
ATOM 587 O O . VAL A 1 79 ? 6.931 0.386 -1.473 1.00 88.38 79 VAL A O 1
ATOM 590 N N . VAL A 1 80 ? 7.986 2.092 -2.476 1.00 89.31 80 VAL A N 1
ATOM 591 C CA . VAL A 1 80 ? 7.977 2.957 -1.284 1.00 89.31 80 VAL A CA 1
ATOM 592 C C . VAL A 1 80 ? 6.548 3.344 -0.906 1.00 89.31 80 VAL A C 1
ATOM 594 O O . VAL A 1 80 ? 6.184 3.284 0.268 1.00 89.31 80 VAL A O 1
ATOM 597 N N . GLY A 1 81 ? 5.724 3.708 -1.889 1.00 90.00 81 GLY A N 1
ATOM 598 C CA . GLY A 1 81 ? 4.324 4.066 -1.684 1.00 90.00 81 GLY A CA 1
ATOM 599 C C . GLY A 1 81 ? 3.511 2.903 -1.124 1.00 90.00 81 GLY A C 1
ATOM 600 O O . GLY A 1 81 ? 2.810 3.071 -0.126 1.00 90.00 81 GLY A O 1
ATOM 601 N N . GLY A 1 82 ? 3.660 1.714 -1.707 1.00 90.44 82 GLY A N 1
ATOM 602 C CA . GLY A 1 82 ? 3.004 0.502 -1.236 1.00 90.44 82 GLY A CA 1
ATOM 603 C C . GLY A 1 82 ? 3.457 0.084 0.164 1.00 90.44 82 GLY A C 1
ATOM 604 O O . GLY A 1 82 ? 2.620 -0.237 1.003 1.00 90.44 82 GLY A O 1
ATOM 605 N N . ALA A 1 83 ? 4.752 0.201 0.477 1.00 88.38 83 ALA A N 1
ATOM 606 C CA . ALA A 1 83 ? 5.273 -0.091 1.812 1.00 88.38 83 ALA A CA 1
ATOM 607 C C . ALA A 1 83 ? 4.723 0.874 2.876 1.00 88.38 83 ALA A C 1
ATOM 609 O O . ALA A 1 83 ? 4.321 0.443 3.958 1.00 88.38 83 ALA A O 1
ATOM 610 N N . LEU A 1 84 ? 4.660 2.176 2.574 1.00 89.38 84 LEU A N 1
ATOM 611 C CA . LEU A 1 84 ? 4.057 3.173 3.466 1.00 89.38 84 LEU A CA 1
ATOM 612 C C . LEU A 1 84 ? 2.563 2.907 3.672 1.00 89.38 84 LEU A C 1
ATOM 614 O O . LEU A 1 84 ? 2.071 2.967 4.802 1.00 89.38 84 LEU A O 1
ATOM 618 N N . LEU A 1 85 ? 1.843 2.575 2.600 1.00 91.19 85 LEU A N 1
ATOM 619 C CA . LEU A 1 85 ? 0.427 2.229 2.670 1.00 91.19 85 LEU A CA 1
ATOM 620 C C . LEU A 1 85 ? 0.202 0.960 3.508 1.00 91.19 85 LEU A C 1
ATOM 622 O O . LEU A 1 85 ? -0.669 0.944 4.379 1.00 91.19 85 LEU A O 1
ATOM 626 N N . ALA A 1 86 ? 1.029 -0.071 3.322 1.00 89.94 86 ALA A N 1
ATOM 627 C CA . ALA A 1 86 ? 0.977 -1.305 4.097 1.00 89.94 86 ALA A CA 1
ATOM 628 C C . ALA A 1 86 ? 1.249 -1.054 5.587 1.00 89.94 86 ALA A C 1
ATOM 630 O O . ALA A 1 86 ? 0.484 -1.505 6.439 1.00 89.94 86 ALA A O 1
ATOM 631 N N . ALA A 1 87 ? 2.304 -0.303 5.912 1.00 88.25 87 ALA A N 1
ATOM 632 C CA . ALA A 1 87 ? 2.684 -0.004 7.291 1.00 88.25 87 ALA A CA 1
ATOM 633 C C . ALA A 1 87 ? 1.622 0.834 8.017 1.00 88.25 87 ALA A C 1
ATOM 635 O O . ALA A 1 87 ? 1.280 0.548 9.163 1.00 88.25 87 ALA A O 1
ATOM 636 N N . THR A 1 88 ? 1.061 1.846 7.349 1.00 89.06 88 THR A N 1
ATOM 637 C CA . THR A 1 88 ? 0.013 2.699 7.936 1.00 89.06 88 THR A CA 1
ATOM 638 C C . THR A 1 88 ? -1.313 1.965 8.117 1.00 89.06 88 THR A C 1
ATOM 640 O O . THR A 1 88 ? -2.043 2.258 9.062 1.00 89.06 88 THR A O 1
ATOM 643 N N . THR A 1 89 ? -1.615 0.993 7.254 1.00 89.56 89 THR A N 1
ATOM 644 C CA . THR A 1 89 ? -2.889 0.260 7.293 1.00 89.56 89 THR A CA 1
ATOM 645 C C . THR A 1 89 ? -2.843 -0.973 8.197 1.00 89.56 89 THR A C 1
ATOM 647 O O . THR A 1 89 ? -3.811 -1.254 8.900 1.00 89.56 89 THR A O 1
ATOM 650 N N . PHE A 1 90 ? -1.726 -1.706 8.197 1.00 89.38 90 PHE A N 1
ATOM 651 C CA . PHE A 1 90 ? -1.594 -3.017 8.847 1.00 89.38 90 PHE A CA 1
ATOM 652 C C . PHE A 1 90 ? -0.530 -3.064 9.953 1.00 89.38 90 PHE A C 1
ATOM 654 O O . PHE A 1 90 ? -0.310 -4.116 10.558 1.00 89.38 90 PHE A O 1
ATOM 661 N N . GLY A 1 91 ? 0.155 -1.952 10.234 1.00 87.62 91 GLY A N 1
ATOM 662 C CA . GLY A 1 91 ? 1.205 -1.896 11.247 1.00 87.62 91 GLY A CA 1
ATOM 663 C C . GLY A 1 91 ? 2.354 -2.857 10.935 1.00 87.62 91 GLY A C 1
ATOM 664 O O . GLY A 1 91 ? 2.877 -2.887 9.822 1.00 87.62 91 GLY A O 1
ATOM 665 N N . THR A 1 92 ? 2.738 -3.676 11.916 1.00 85.38 92 THR A N 1
ATOM 666 C CA . THR A 1 92 ? 3.849 -4.635 11.787 1.00 85.38 92 THR A CA 1
ATOM 667 C C . THR A 1 92 ? 3.590 -5.728 10.752 1.00 85.38 92 THR A C 1
ATOM 669 O O . THR A 1 92 ? 4.539 -6.200 10.131 1.00 85.38 92 THR A O 1
ATOM 672 N N . ALA A 1 93 ? 2.331 -6.097 10.495 1.00 83.38 93 ALA A N 1
ATOM 673 C CA . ALA A 1 93 ? 2.000 -7.039 9.424 1.00 83.38 93 ALA A CA 1
ATOM 674 C C . ALA A 1 93 ? 2.334 -6.465 8.032 1.00 83.38 93 ALA A C 1
ATOM 676 O O . ALA A 1 93 ? 2.667 -7.216 7.117 1.00 83.38 93 ALA A O 1
ATOM 677 N N . GLY A 1 94 ? 2.344 -5.133 7.895 1.00 78.75 94 GLY A N 1
ATOM 678 C CA . GLY A 1 94 ? 2.756 -4.434 6.678 1.00 78.75 94 GLY A CA 1
ATOM 679 C C . GLY A 1 94 ? 4.230 -4.628 6.307 1.00 78.75 94 GLY A C 1
ATOM 680 O O . GLY A 1 94 ? 4.595 -4.390 5.160 1.00 78.75 94 GLY A O 1
ATOM 681 N N . VAL A 1 95 ? 5.074 -5.130 7.222 1.00 79.00 95 VAL A N 1
ATOM 682 C CA . VAL A 1 95 ? 6.481 -5.472 6.933 1.00 79.00 95 VAL A CA 1
ATOM 683 C C . VAL A 1 95 ? 6.590 -6.560 5.859 1.00 79.00 95 VAL A C 1
ATOM 685 O O . VAL A 1 95 ? 7.577 -6.592 5.130 1.00 79.00 95 VAL A O 1
ATOM 688 N N . GLY A 1 96 ? 5.562 -7.399 5.679 1.00 77.75 96 GLY A N 1
ATOM 689 C CA . GLY A 1 96 ? 5.520 -8.371 4.580 1.00 77.75 96 GLY A CA 1
ATOM 690 C C . GLY A 1 96 ? 5.658 -7.735 3.190 1.00 77.75 96 GLY A C 1
ATOM 691 O O . GLY A 1 96 ? 6.192 -8.366 2.282 1.00 77.75 96 GLY A O 1
ATOM 692 N N . TYR A 1 97 ? 5.287 -6.458 3.043 1.00 82.94 97 TYR A N 1
ATOM 693 C CA . TYR A 1 97 ? 5.427 -5.707 1.793 1.00 82.94 97 TYR A CA 1
ATOM 694 C C . TYR A 1 97 ? 6.892 -5.497 1.371 1.00 82.94 97 TYR A C 1
ATOM 696 O O . TYR A 1 97 ? 7.178 -5.237 0.207 1.00 82.94 97 TYR A O 1
ATOM 704 N N . VAL A 1 98 ? 7.854 -5.648 2.290 1.00 80.62 98 VAL A N 1
ATOM 705 C CA . VAL A 1 98 ? 9.294 -5.504 2.001 1.00 80.62 98 VAL A CA 1
ATOM 706 C C . VAL A 1 98 ? 9.772 -6.488 0.923 1.00 80.62 98 VAL A C 1
ATOM 708 O O . VAL A 1 98 ? 10.740 -6.193 0.221 1.00 80.62 98 VAL A O 1
ATOM 711 N N . TRP A 1 99 ? 9.082 -7.618 0.727 1.00 82.31 99 TRP A N 1
ATOM 712 C CA . TRP A 1 99 ? 9.382 -8.544 -0.369 1.00 82.31 99 TRP A CA 1
ATOM 713 C C . TRP A 1 99 ? 9.309 -7.874 -1.753 1.00 82.31 99 TRP A C 1
ATOM 715 O O . TRP A 1 99 ? 10.157 -8.143 -2.601 1.00 82.31 99 TRP A O 1
ATOM 725 N N . GLU A 1 100 ? 8.381 -6.937 -1.960 1.00 80.50 100 GLU A N 1
ATOM 726 C CA . GLU A 1 100 ? 8.242 -6.198 -3.223 1.00 80.50 100 GLU A CA 1
ATOM 727 C C . GLU A 1 100 ? 9.490 -5.366 -3.539 1.00 80.50 100 GLU A C 1
ATOM 729 O O . GLU A 1 100 ? 9.975 -5.324 -4.671 1.00 80.50 100 GLU A O 1
ATOM 734 N N . ALA A 1 101 ? 10.078 -4.756 -2.506 1.00 78.56 101 ALA A N 1
ATOM 735 C CA . ALA A 1 101 ? 11.341 -4.041 -2.634 1.00 78.56 101 ALA A CA 1
ATOM 736 C C . ALA A 1 101 ? 12.479 -4.986 -3.033 1.00 78.56 101 ALA A C 1
ATOM 738 O O . ALA A 1 101 ? 13.287 -4.654 -3.902 1.00 78.56 101 ALA A O 1
ATOM 739 N N . ALA A 1 102 ? 12.528 -6.174 -2.423 1.00 78.94 102 ALA A N 1
ATOM 740 C CA . ALA A 1 102 ? 13.526 -7.184 -2.748 1.00 78.94 102 ALA A CA 1
ATOM 741 C C . ALA A 1 102 ? 13.391 -7.672 -4.200 1.00 78.94 102 ALA A C 1
ATOM 743 O O . ALA A 1 102 ? 14.405 -7.806 -4.882 1.00 78.94 102 ALA A O 1
ATOM 744 N N . ALA A 1 103 ? 12.166 -7.865 -4.696 1.00 81.00 103 ALA A N 1
ATOM 745 C CA . ALA A 1 103 ? 11.899 -8.256 -6.079 1.00 81.00 103 ALA A CA 1
ATOM 746 C C . ALA A 1 103 ? 12.392 -7.211 -7.094 1.00 81.00 103 ALA A C 1
ATOM 748 O O . ALA A 1 103 ? 13.058 -7.564 -8.070 1.00 81.00 103 ALA A O 1
ATOM 749 N N . VAL A 1 104 ? 12.139 -5.922 -6.838 1.00 79.75 104 VAL A N 1
ATOM 750 C CA . VAL A 1 104 ? 12.643 -4.829 -7.688 1.00 79.75 104 VAL A CA 1
ATOM 751 C C . VAL A 1 104 ? 14.170 -4.761 -7.663 1.00 79.75 104 VAL A C 1
ATOM 753 O O . VAL A 1 104 ? 14.789 -4.658 -8.720 1.00 79.75 104 VAL A O 1
ATOM 756 N N . ILE A 1 105 ? 14.793 -4.868 -6.485 1.00 80.69 105 ILE A N 1
ATOM 757 C CA . ILE A 1 105 ? 16.261 -4.860 -6.348 1.00 80.69 105 ILE A CA 1
ATOM 758 C C . ILE A 1 105 ? 16.892 -6.060 -7.065 1.00 80.69 105 ILE A C 1
ATOM 760 O O . ILE A 1 105 ? 17.945 -5.922 -7.684 1.00 80.69 105 ILE A O 1
ATOM 764 N N . ALA A 1 106 ? 16.245 -7.224 -7.017 1.00 81.50 106 ALA A N 1
ATOM 765 C CA . ALA A 1 106 ? 16.694 -8.432 -7.701 1.00 81.50 106 ALA A CA 1
ATOM 766 C C . ALA A 1 106 ? 16.504 -8.382 -9.231 1.00 81.50 106 ALA A C 1
ATOM 768 O O . ALA A 1 106 ? 16.891 -9.327 -9.917 1.00 81.50 106 ALA A O 1
ATOM 769 N N . GLY A 1 107 ? 15.916 -7.310 -9.776 1.00 74.94 107 GLY A N 1
ATOM 770 C CA . GLY A 1 107 ? 15.646 -7.173 -11.208 1.00 74.94 107 GLY A CA 1
ATOM 771 C C . GLY A 1 107 ? 14.469 -8.019 -11.694 1.00 74.94 107 GLY A C 1
ATOM 772 O O . GLY A 1 107 ? 14.312 -8.216 -12.894 1.00 74.94 107 GLY A O 1
ATOM 773 N N . VAL A 1 108 ? 13.632 -8.511 -10.777 1.00 79.31 108 VAL A N 1
ATOM 774 C CA . VAL A 1 108 ? 12.469 -9.356 -11.073 1.00 79.31 108 VAL A CA 1
ATOM 775 C C . VAL A 1 108 ? 11.192 -8.587 -10.732 1.00 79.31 108 VAL A C 1
ATOM 777 O O . VAL A 1 108 ? 10.348 -9.033 -9.958 1.00 79.31 108 VAL A O 1
ATOM 780 N N . GLY A 1 109 ? 11.063 -7.382 -11.294 1.00 67.12 109 GLY A N 1
ATOM 781 C CA . GLY A 1 109 ? 9.953 -6.461 -11.016 1.00 67.12 109 GLY A CA 1
ATOM 782 C C . GLY A 1 109 ? 8.569 -7.023 -11.360 1.00 67.12 109 GLY A C 1
ATOM 783 O O . GLY A 1 109 ? 7.575 -6.579 -10.793 1.00 67.12 109 GLY A O 1
ATOM 784 N N . GLU A 1 110 ? 8.492 -8.047 -12.211 1.00 70.94 110 GLU A N 1
ATOM 785 C CA . GLU A 1 110 ? 7.255 -8.773 -12.528 1.00 70.94 110 GLU A CA 1
ATOM 786 C C . GLU A 1 110 ? 6.639 -9.474 -11.306 1.00 70.94 110 GLU A C 1
ATOM 788 O O . GLU A 1 110 ? 5.422 -9.632 -11.232 1.00 70.94 110 GLU A O 1
ATOM 793 N N . LEU A 1 111 ? 7.450 -9.838 -10.304 1.00 73.44 111 LEU A N 1
ATOM 794 C CA . LEU A 1 111 ? 6.949 -10.385 -9.037 1.00 73.44 111 LEU A CA 1
ATOM 795 C C . LEU A 1 111 ? 6.135 -9.358 -8.238 1.00 73.44 111 LEU A C 1
ATOM 797 O O . LEU A 1 111 ? 5.399 -9.764 -7.345 1.00 73.44 111 LEU A O 1
ATOM 801 N N . THR A 1 112 ? 6.198 -8.070 -8.600 1.00 76.06 112 THR A N 1
ATOM 802 C CA . THR A 1 112 ? 5.407 -7.004 -7.963 1.00 76.06 112 THR A CA 1
ATOM 803 C C . THR A 1 112 ? 3.966 -6.882 -8.432 1.00 76.06 112 THR A C 1
ATOM 805 O O . THR A 1 112 ? 3.264 -5.940 -8.084 1.00 76.06 112 THR A O 1
ATOM 808 N N . VAL A 1 113 ? 3.503 -7.854 -9.216 1.00 81.50 113 VAL A N 1
ATOM 809 C CA . VAL A 1 113 ? 2.094 -8.007 -9.601 1.00 81.50 113 VAL A CA 1
ATOM 810 C C . VAL A 1 113 ? 1.267 -8.662 -8.484 1.00 81.50 113 VAL A C 1
ATOM 812 O O . VAL A 1 113 ? 0.038 -8.700 -8.555 1.00 81.50 113 VAL A O 1
ATOM 815 N N . VAL A 1 114 ? 1.915 -9.202 -7.447 1.00 84.50 114 VAL A N 1
ATOM 816 C CA . VAL A 1 114 ? 1.222 -9.860 -6.336 1.00 84.50 114 VAL A CA 1
ATOM 817 C C . VAL A 1 114 ? 0.338 -8.840 -5.597 1.00 84.50 114 VAL A C 1
ATOM 819 O O . VAL A 1 114 ? 0.823 -7.780 -5.211 1.00 84.50 114 VAL A O 1
ATOM 822 N N . PRO A 1 115 ? -0.958 -9.138 -5.360 1.00 87.00 115 PRO A N 1
ATOM 823 C CA . PRO A 1 115 ? -1.884 -8.216 -4.698 1.00 87.00 115 PRO A CA 1
ATOM 824 C C . PRO A 1 115 ? -1.671 -8.230 -3.175 1.00 87.00 115 PRO A C 1
ATOM 826 O O . PRO A 1 115 ? -2.490 -8.732 -2.396 1.00 87.00 115 PRO A O 1
ATOM 829 N N . THR A 1 116 ? -0.508 -7.747 -2.748 1.00 88.75 116 THR A N 1
ATOM 830 C CA . THR A 1 116 ? 0.018 -7.925 -1.394 1.00 88.75 116 THR A CA 1
ATOM 831 C C . THR A 1 116 ? -0.847 -7.226 -0.339 1.00 88.75 116 THR A C 1
ATOM 833 O O . THR A 1 116 ? -1.084 -7.800 0.729 1.00 88.75 116 THR A O 1
ATOM 836 N N . LEU A 1 117 ? -1.412 -6.045 -0.620 1.00 87.06 117 LEU A N 1
ATOM 837 C CA . LEU A 1 117 ? -2.303 -5.362 0.331 1.00 87.06 117 LEU A CA 1
ATOM 838 C C . LEU A 1 117 ? -3.640 -6.090 0.492 1.00 87.06 117 LEU A C 1
ATOM 840 O O . LEU A 1 117 ? -4.176 -6.178 1.599 1.00 87.06 117 LEU A O 1
ATOM 844 N N . THR A 1 118 ? -4.169 -6.646 -0.595 1.00 90.19 118 THR A N 1
ATOM 845 C CA . THR A 1 118 ? -5.394 -7.450 -0.590 1.00 90.19 118 THR A CA 1
ATOM 846 C C . THR A 1 118 ? -5.196 -8.736 0.207 1.00 90.19 118 THR A C 1
ATOM 848 O O . THR A 1 118 ? -6.063 -9.112 0.996 1.00 90.19 118 THR A O 1
ATOM 851 N N . LEU A 1 119 ? -4.041 -9.393 0.072 1.00 90.00 119 LEU A N 1
ATOM 852 C CA . LEU A 1 119 ? -3.711 -10.579 0.866 1.00 90.00 119 LEU A CA 1
ATOM 853 C C . LEU A 1 119 ? -3.602 -10.256 2.361 1.00 90.00 119 LEU A C 1
ATOM 855 O O . LEU A 1 119 ? -4.151 -10.991 3.183 1.00 90.00 119 LEU A O 1
ATOM 859 N N . LEU A 1 120 ? -2.963 -9.140 2.723 1.00 87.38 120 LEU A N 1
ATOM 860 C CA . LEU A 1 120 ? -2.892 -8.679 4.114 1.00 87.38 120 LEU A CA 1
ATOM 861 C C . LEU A 1 120 ? -4.278 -8.353 4.685 1.00 87.38 120 LEU A C 1
ATOM 863 O O . LEU A 1 120 ? -4.576 -8.716 5.824 1.00 87.38 120 LEU A O 1
ATOM 867 N N . LEU A 1 121 ? -5.152 -7.735 3.884 1.00 89.94 121 LEU A N 1
ATOM 868 C CA . LEU A 1 121 ? -6.544 -7.489 4.258 1.00 89.94 121 LEU A CA 1
ATOM 869 C C . LEU A 1 121 ? -7.281 -8.797 4.567 1.00 89.94 121 LEU A C 1
ATOM 871 O O . LEU A 1 121 ? -7.941 -8.899 5.601 1.00 89.94 121 LEU A O 1
ATOM 875 N N . LEU A 1 122 ? -7.161 -9.798 3.694 1.00 90.44 122 LEU A N 1
ATOM 876 C CA . LEU A 1 122 ? -7.793 -11.104 3.889 1.00 90.44 122 LEU A CA 1
ATOM 877 C C . LEU A 1 122 ? -7.236 -11.827 5.119 1.00 90.44 122 LEU A C 1
ATOM 879 O O . LEU A 1 122 ? -8.013 -12.369 5.902 1.00 90.44 122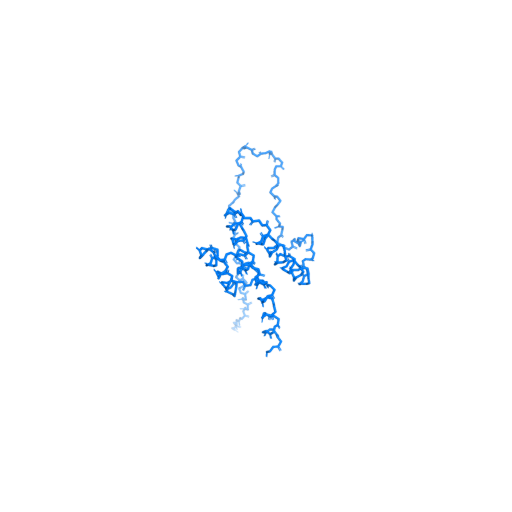 LEU A O 1
ATOM 883 N N . ALA A 1 123 ? -5.919 -11.792 5.331 1.00 88.25 123 ALA A N 1
ATOM 884 C CA . ALA A 1 123 ? -5.288 -12.381 6.509 1.00 88.25 123 ALA A CA 1
ATOM 885 C C . ALA A 1 123 ? -5.792 -11.736 7.813 1.00 88.25 123 ALA A C 1
ATOM 887 O O . ALA A 1 123 ? -6.085 -12.443 8.778 1.00 88.25 123 ALA A O 1
ATOM 888 N N . GLY A 1 124 ? -5.951 -10.409 7.825 1.00 85.44 124 GLY A N 1
ATOM 889 C CA . GLY A 1 124 ? -6.553 -9.685 8.945 1.00 85.44 124 GLY A CA 1
ATOM 890 C C . GLY A 1 124 ? -8.004 -10.101 9.199 1.00 85.44 124 GLY A C 1
ATOM 891 O O . GLY A 1 124 ? -8.365 -10.402 10.331 1.00 85.44 124 GLY A O 1
ATOM 892 N N . LEU A 1 125 ? -8.817 -10.205 8.144 1.00 88.69 125 LEU A N 1
ATOM 893 C CA . LEU A 1 125 ? -10.216 -10.635 8.257 1.00 88.69 125 LEU A CA 1
ATOM 894 C C . LEU A 1 125 ? -10.355 -12.064 8.794 1.00 88.69 125 LEU A C 1
ATOM 896 O O . LEU A 1 125 ? -11.228 -12.317 9.615 1.00 88.69 125 LEU A O 1
ATOM 900 N N . VAL A 1 126 ? -9.508 -12.993 8.346 1.00 88.44 126 VAL A N 1
ATOM 901 C CA . VAL A 1 126 ? -9.511 -14.377 8.846 1.00 88.44 126 VAL A CA 1
ATOM 902 C C . VAL A 1 126 ? -9.123 -14.417 10.321 1.00 88.44 126 VAL A C 1
ATOM 904 O O . VAL A 1 126 ? -9.772 -15.110 11.099 1.00 88.44 126 VAL A O 1
ATOM 907 N N . ARG A 1 127 ? -8.104 -13.647 10.719 1.00 87.19 127 ARG A N 1
ATOM 908 C CA . ARG A 1 127 ? -7.677 -13.545 12.119 1.00 87.19 127 ARG A CA 1
ATOM 909 C C . ARG A 1 127 ? -8.766 -12.976 13.029 1.00 87.19 127 ARG A C 1
ATOM 911 O O . ARG A 1 127 ? -8.856 -13.403 14.166 1.00 87.19 127 ARG A O 1
ATOM 918 N N . ASP A 1 128 ? -9.562 -12.027 12.549 1.00 83.69 128 ASP A N 1
ATOM 919 C CA . ASP A 1 128 ? -10.651 -11.435 13.336 1.00 83.69 128 ASP A CA 1
ATOM 920 C C . ASP A 1 128 ? -11.843 -12.398 13.533 1.00 83.69 128 ASP A C 1
ATOM 922 O O . ASP A 1 128 ? -12.689 -12.156 14.393 1.00 83.69 128 ASP A O 1
ATOM 926 N N .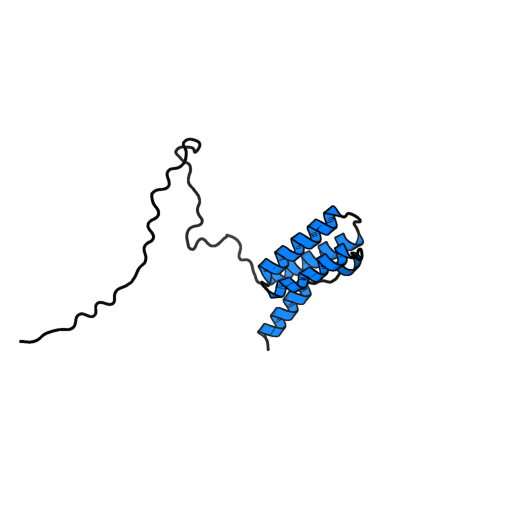 VAL A 1 129 ? -11.947 -13.455 12.717 1.00 81.31 129 VAL A N 1
ATOM 927 C CA . VAL A 1 129 ? -13.057 -14.429 12.740 1.00 81.31 129 VAL A CA 1
ATOM 928 C C . VAL A 1 129 ? -12.720 -15.700 13.534 1.00 81.31 129 VAL A C 1
ATOM 930 O O . VAL A 1 129 ? -13.641 -16.345 14.036 1.00 81.31 129 VAL A O 1
ATOM 933 N N . LEU A 1 130 ? -11.438 -16.070 13.623 1.00 66.56 130 LEU A N 1
ATOM 934 C CA . LEU A 1 130 ? -10.931 -17.245 14.352 1.00 66.56 130 LEU A CA 1
ATOM 935 C C . LEU A 1 130 ? -10.602 -16.918 15.812 1.00 66.56 130 LEU A C 1
ATOM 937 O O . LEU A 1 130 ? -10.905 -17.778 16.668 1.00 66.56 130 LEU A O 1
#

Radius of gyration: 25.12 Å; Cα contacts (8 Å, |Δi|>4): 68; chains: 1; bounding box: 34×57×89 Å